Protein AF-A0AAP3BBX8-F1 (afdb_monomer_lite)

Radius of gyration: 14.55 Å; chains: 1; bounding box: 36×32×38 Å

Secondary structure (DSSP, 8-state):
--SHHHHHTGGGGHHHHHHHSTT---------SGGGHHHHHHHHHHS-SPEEE---BSHHHHHHHIIIIIHHHGGGEEE---TTHHHHHHTSBHHHHHHHHHHHTT-----GGGHHHHHHHHHHT-BB-GGGG--

pLDDT: mean 95.91, std 2.61, range [85.0, 98.44]

Organism: NCBI:txid165179

Sequence (135 aa):
MENAENFMQIRKQRWLFDAQFPGKQLLFLCRYPQENLENLRSWLLRIPNRYVHFGDFDLAGVHIYLSEFYAHLGNRSSVLVPSDIEERLAEGNAALYNQQYDRFRNMAVTDVCLHPLVNMIHHYRRGYEQEGYIR

Structure (mmCIF, N/CA/C/O backbone):
data_AF-A0AAP3BBX8-F1
#
_entry.id   AF-A0AAP3BBX8-F1
#
loop_
_atom_site.group_PDB
_atom_site.id
_atom_site.type_symbol
_atom_site.label_atom_id
_atom_site.label_alt_id
_atom_site.label_comp_id
_atom_site.label_asym_id
_atom_site.label_entity_id
_atom_site.label_seq_id
_atom_site.pdbx_PDB_ins_code
_atom_site.Cartn_x
_atom_site.Cartn_y
_atom_site.Cartn_z
_atom_site.occupancy
_atom_site.B_iso_or_equiv
_atom_site.auth_seq_id
_atom_site.auth_comp_id
_atom_site.auth_asym_id
_atom_site.auth_atom_id
_atom_site.pdbx_PDB_model_num
ATOM 1 N N . MET A 1 1 ? -0.749 4.221 6.281 1.00 91.12 1 MET A N 1
ATOM 2 C CA . MET A 1 1 ? 0.021 4.972 5.278 1.00 91.12 1 MET A CA 1
ATOM 3 C C . MET A 1 1 ? 1.467 4.551 5.394 1.00 91.12 1 MET A C 1
ATOM 5 O O . MET A 1 1 ? 2.018 4.646 6.491 1.00 91.12 1 MET A O 1
ATOM 9 N N . GLU A 1 2 ? 2.043 4.032 4.315 1.00 89.00 2 GLU A N 1
ATOM 10 C CA . GLU A 1 2 ? 3.417 3.525 4.313 1.00 89.00 2 GLU A CA 1
ATOM 11 C C . GLU A 1 2 ? 4.469 4.634 4.465 1.00 89.00 2 GLU A C 1
ATOM 13 O O . GLU A 1 2 ? 5.420 4.460 5.230 1.00 89.00 2 GLU A O 1
ATOM 18 N N . ASN A 1 3 ? 4.273 5.782 3.805 1.00 87.94 3 ASN A N 1
ATOM 19 C CA . ASN A 1 3 ? 5.215 6.898 3.822 1.00 87.94 3 ASN A CA 1
ATOM 20 C C . ASN A 1 3 ? 4.597 8.185 4.407 1.00 87.94 3 ASN A C 1
ATOM 22 O O . ASN A 1 3 ? 3.376 8.326 4.553 1.00 87.94 3 ASN A O 1
ATOM 26 N N . ALA A 1 4 ? 5.475 9.108 4.808 1.00 90.19 4 ALA A N 1
ATOM 27 C CA . ALA A 1 4 ? 5.097 10.348 5.478 1.00 90.19 4 ALA A CA 1
ATOM 28 C C . ALA A 1 4 ? 4.470 11.371 4.522 1.00 90.19 4 ALA A C 1
ATOM 30 O O . ALA A 1 4 ? 3.546 12.079 4.918 1.00 90.19 4 ALA A O 1
ATOM 31 N N . GLU A 1 5 ? 4.937 11.443 3.274 1.00 92.25 5 GLU A N 1
ATOM 32 C CA . GLU A 1 5 ? 4.427 12.389 2.278 1.00 92.25 5 GLU A CA 1
ATOM 33 C C . GLU A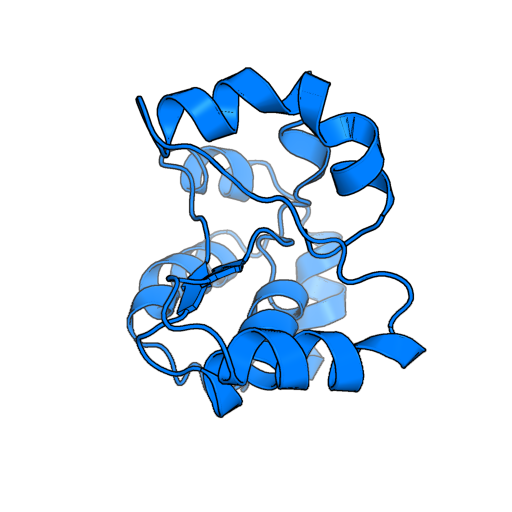 1 5 ? 2.936 12.164 2.017 1.00 92.25 5 GLU A C 1
ATOM 35 O O . GLU A 1 5 ? 2.125 13.084 2.165 1.00 92.25 5 GLU A O 1
ATOM 40 N N . ASN A 1 6 ? 2.547 10.915 1.765 1.00 93.19 6 ASN A N 1
ATOM 41 C CA . ASN A 1 6 ? 1.151 10.543 1.592 1.00 93.19 6 ASN A CA 1
ATOM 42 C C . ASN A 1 6 ? 0.298 10.861 2.820 1.00 93.19 6 ASN A C 1
ATOM 44 O O . ASN A 1 6 ? -0.830 11.341 2.687 1.00 93.19 6 ASN A O 1
ATOM 48 N N . PHE A 1 7 ? 0.831 10.622 4.021 1.00 94.44 7 PHE A N 1
ATOM 49 C CA . PHE A 1 7 ? 0.136 10.952 5.262 1.00 94.44 7 PHE A CA 1
ATOM 50 C C . PHE A 1 7 ? -0.095 12.465 5.398 1.00 94.44 7 PHE A C 1
ATOM 52 O O . PHE A 1 7 ? -1.196 12.896 5.744 1.00 94.44 7 PHE A O 1
ATOM 59 N N . MET A 1 8 ? 0.903 13.286 5.067 1.00 94.62 8 MET A N 1
ATOM 60 C CA . MET A 1 8 ? 0.783 14.747 5.100 1.00 94.62 8 MET A CA 1
ATOM 61 C C . MET A 1 8 ? -0.206 15.275 4.052 1.00 94.62 8 MET A C 1
ATOM 63 O O . MET A 1 8 ? -0.880 16.280 4.284 1.00 94.62 8 MET A O 1
ATOM 67 N N . GLN A 1 9 ? -0.342 14.579 2.922 1.00 96.00 9 GLN A N 1
ATOM 68 C CA . GLN A 1 9 ? -1.265 14.923 1.840 1.00 96.00 9 GLN A CA 1
ATOM 69 C C . GLN A 1 9 ? -2.608 14.169 1.924 1.00 96.00 9 GLN A C 1
ATOM 71 O O . GLN A 1 9 ? -3.367 14.173 0.958 1.00 96.00 9 GLN A O 1
ATOM 76 N N . ILE A 1 10 ? -2.972 13.561 3.063 1.00 94.19 10 ILE A N 1
ATOM 77 C CA . ILE A 1 10 ? -4.169 12.696 3.176 1.00 94.19 10 ILE A CA 1
ATOM 78 C C . ILE A 1 10 ? -5.464 13.369 2.690 1.00 94.19 10 ILE A C 1
ATOM 80 O O . ILE A 1 10 ? -6.326 12.738 2.083 1.00 94.19 10 ILE A O 1
ATOM 84 N N . ARG A 1 11 ? -5.593 14.687 2.898 1.00 95.31 11 ARG A N 1
ATOM 85 C CA . ARG A 1 11 ? -6.771 15.459 2.472 1.00 95.31 11 ARG A CA 1
ATOM 86 C C . ARG A 1 11 ? -6.909 15.536 0.951 1.00 95.31 11 ARG A C 1
ATOM 88 O O . ARG A 1 11 ? -8.032 15.510 0.459 1.00 95.31 11 ARG A O 1
ATOM 95 N N . LYS A 1 12 ? -5.791 15.572 0.222 1.00 97.06 12 LYS A N 1
ATOM 96 C CA . LYS A 1 12 ? -5.740 15.532 -1.250 1.00 97.06 12 LYS A CA 1
ATOM 97 C C . LYS A 1 12 ? -6.144 14.175 -1.826 1.00 97.06 12 LYS A C 1
ATOM 99 O O . LYS A 1 12 ? -6.475 14.051 -2.998 1.00 97.06 12 LYS A O 1
ATOM 104 N N . GLN A 1 13 ? -6.175 13.156 -0.976 1.00 95.56 13 GLN A N 1
ATOM 105 C CA . GLN A 1 13 ? -6.565 11.791 -1.317 1.00 95.56 13 GLN A CA 1
ATOM 106 C C . GLN A 1 13 ? -7.950 11.430 -0.775 1.00 95.56 13 GLN A C 1
ATOM 108 O O . GLN A 1 13 ? -8.377 10.283 -0.858 1.00 95.56 13 GLN A O 1
ATOM 113 N N . ARG A 1 14 ? -8.694 12.402 -0.228 1.00 94.88 14 ARG A N 1
ATOM 114 C CA . ARG A 1 14 ? -10.025 12.168 0.343 1.00 94.88 14 ARG A CA 1
ATOM 115 C C . ARG A 1 14 ? -10.964 11.462 -0.636 1.00 94.88 14 ARG A C 1
ATOM 117 O O . ARG A 1 14 ? -11.694 10.572 -0.225 1.00 94.88 14 ARG A O 1
ATOM 124 N N . TRP A 1 15 ? -10.914 11.835 -1.914 1.00 95.75 15 TRP A N 1
ATOM 125 C CA . TRP A 1 15 ? -11.728 11.227 -2.968 1.00 95.75 15 TRP A CA 1
ATOM 126 C C . TRP A 1 15 ? -11.543 9.702 -3.045 1.00 95.75 15 TRP A C 1
ATOM 128 O O . TRP A 1 15 ? -12.517 8.984 -3.255 1.00 95.75 15 TRP A O 1
ATOM 138 N N . LEU A 1 16 ? -10.316 9.211 -2.832 1.00 96.50 16 LEU A N 1
ATOM 139 C CA . LEU A 1 16 ? -9.998 7.789 -2.827 1.00 96.50 16 LEU A CA 1
ATOM 140 C C . LEU A 1 16 ? -10.635 7.117 -1.610 1.00 96.50 16 LEU A C 1
ATOM 142 O O . LEU A 1 16 ? -11.351 6.131 -1.746 1.00 96.50 16 LEU A O 1
ATOM 146 N N . PHE A 1 17 ? -10.409 7.665 -0.416 1.00 95.75 17 PHE A N 1
ATOM 147 C CA . PHE A 1 17 ? -10.911 7.060 0.818 1.00 95.75 17 PHE A CA 1
ATOM 148 C C . PHE A 1 17 ? -12.438 7.112 0.931 1.00 95.75 17 PHE A C 1
ATOM 150 O O . PHE A 1 17 ? -13.035 6.138 1.384 1.00 95.75 17 PHE A O 1
ATOM 157 N N . ASP A 1 18 ? -13.071 8.194 0.472 1.00 95.50 18 ASP A N 1
ATOM 158 C CA . ASP A 1 18 ? -14.531 8.325 0.437 1.00 95.50 18 ASP A CA 1
ATOM 159 C C . ASP A 1 18 ? -15.150 7.303 -0.539 1.00 95.50 18 ASP A C 1
ATOM 161 O O . ASP A 1 18 ? -16.199 6.730 -0.238 1.00 95.50 18 ASP A O 1
ATOM 165 N N . ALA A 1 19 ? -14.487 7.020 -1.670 1.00 95.75 19 ALA A N 1
ATOM 166 C CA . ALA A 1 19 ? -14.925 6.002 -2.627 1.00 95.75 19 ALA A CA 1
ATOM 167 C C . ALA A 1 19 ? -14.740 4.568 -2.098 1.00 95.75 19 ALA A C 1
ATOM 169 O O . ALA A 1 19 ? -15.610 3.722 -2.289 1.00 95.75 19 ALA A O 1
ATOM 170 N N . GLN A 1 20 ? -13.621 4.292 -1.425 1.00 95.50 20 GLN A N 1
ATOM 171 C CA . GLN A 1 20 ? -13.281 2.950 -0.934 1.00 95.50 20 GLN A CA 1
ATOM 172 C C . GLN A 1 20 ? -13.992 2.596 0.384 1.00 95.50 20 GLN A C 1
ATOM 174 O O . GLN A 1 20 ? -14.268 1.426 0.652 1.00 95.50 20 GLN A O 1
ATOM 179 N N . PHE A 1 21 ? -14.320 3.593 1.212 1.00 95.62 21 PHE A N 1
ATOM 180 C CA . PHE A 1 21 ? -14.923 3.404 2.535 1.00 95.62 21 PHE A CA 1
ATOM 181 C C . PHE A 1 21 ? -16.105 4.358 2.781 1.00 95.62 21 PHE A C 1
ATOM 183 O O . PHE A 1 21 ? -16.079 5.151 3.730 1.00 95.62 21 PHE A O 1
ATOM 190 N N . PRO A 1 22 ? -17.178 4.277 1.973 1.00 95.75 22 PRO A N 1
ATOM 191 C CA . PRO A 1 22 ? -18.291 5.213 2.062 1.00 95.75 22 PRO A CA 1
ATOM 192 C C . PRO A 1 22 ? -18.947 5.177 3.449 1.00 95.75 22 PRO A C 1
ATOM 194 O O . PRO A 1 22 ? -19.308 4.119 3.973 1.00 95.75 22 PRO A O 1
ATOM 197 N N . GLY A 1 23 ? -19.088 6.357 4.059 1.00 94.12 23 GLY A N 1
ATOM 198 C CA . GLY A 1 23 ? -19.731 6.531 5.365 1.00 94.12 23 GLY A CA 1
ATOM 199 C C . GLY A 1 23 ? -18.957 5.950 6.555 1.00 94.12 23 GLY A C 1
ATOM 200 O O . GLY A 1 23 ? -19.523 5.822 7.641 1.00 94.12 23 GLY A O 1
ATOM 201 N N . LYS A 1 24 ? -17.683 5.574 6.386 1.00 94.56 24 LYS A N 1
ATOM 202 C CA . LYS A 1 24 ? -16.844 5.071 7.481 1.00 94.56 24 LYS A CA 1
ATOM 203 C C . LYS A 1 24 ? -16.043 6.197 8.124 1.00 94.56 24 LYS A C 1
ATOM 205 O O . LYS A 1 24 ? -15.473 7.045 7.447 1.00 94.56 24 LYS A O 1
ATOM 210 N N . GLN A 1 25 ? -15.940 6.156 9.449 1.00 94.25 25 GLN A N 1
ATOM 211 C CA . GLN A 1 25 ? -14.974 6.970 10.176 1.00 94.25 25 GLN A CA 1
ATOM 212 C C . GLN A 1 25 ? -13.609 6.279 10.126 1.00 94.25 25 GLN A C 1
ATOM 214 O O . GLN A 1 25 ? -13.462 5.150 10.598 1.00 94.25 25 GLN A O 1
ATOM 219 N N . LEU A 1 26 ? -12.622 6.956 9.543 1.00 95.50 26 LEU A N 1
ATOM 220 C CA . LEU A 1 26 ? -11.274 6.429 9.361 1.00 95.50 26 LEU A CA 1
ATOM 221 C C . LEU A 1 26 ? -10.302 7.089 10.341 1.00 95.50 26 LEU A C 1
ATOM 223 O O . LEU A 1 26 ? -10.308 8.308 10.510 1.00 95.50 26 LEU A O 1
ATOM 227 N N . LEU A 1 27 ? -9.445 6.275 10.957 1.00 96.31 27 LEU A N 1
ATOM 228 C CA . LEU A 1 27 ? -8.281 6.737 11.704 1.00 96.31 27 LEU A CA 1
ATOM 229 C C . LEU A 1 27 ? -7.037 6.469 10.862 1.00 96.31 27 LEU A C 1
ATOM 231 O O . LEU A 1 27 ? -6.672 5.317 10.627 1.00 96.31 27 LEU A O 1
ATOM 235 N N . PHE A 1 28 ? -6.389 7.537 10.411 1.00 95.56 28 PHE A N 1
ATOM 236 C CA . PHE A 1 28 ? -5.165 7.432 9.632 1.00 95.56 28 PHE A CA 1
ATOM 237 C C . PHE A 1 28 ? -3.959 7.303 10.555 1.00 95.56 28 PHE A C 1
ATOM 239 O O . PHE A 1 28 ? -3.803 8.065 11.507 1.00 95.56 28 PHE A O 1
ATOM 246 N N . LEU A 1 29 ? -3.087 6.351 10.231 1.00 93.81 29 LEU A N 1
ATOM 247 C CA . LEU A 1 29 ? -1.844 6.089 10.948 1.00 93.81 29 LEU A CA 1
ATOM 248 C C . LEU A 1 29 ? -0.673 6.247 9.981 1.00 93.81 29 LEU A C 1
ATOM 250 O O . LEU A 1 29 ? -0.712 5.733 8.853 1.00 93.81 29 LEU A O 1
ATOM 254 N N . CYS A 1 30 ? 0.362 6.942 10.439 1.00 92.31 30 CYS A N 1
ATOM 255 C CA . CYS A 1 30 ? 1.629 7.053 9.736 1.00 92.31 30 CYS A CA 1
ATOM 256 C C . CYS A 1 30 ? 2.564 5.938 10.213 1.00 92.31 30 CYS A C 1
ATOM 258 O O . CYS A 1 30 ? 2.725 5.749 11.418 1.00 92.31 30 CYS A O 1
ATOM 260 N N . ARG A 1 31 ? 3.170 5.199 9.279 1.00 90.94 31 ARG A N 1
ATOM 261 C CA . ARG A 1 31 ? 4.229 4.227 9.591 1.00 90.94 31 ARG A CA 1
ATOM 262 C C . ARG A 1 31 ? 5.553 4.914 9.953 1.00 90.94 31 ARG A C 1
ATOM 264 O O . ARG A 1 31 ? 6.363 4.325 10.658 1.00 90.94 31 ARG A O 1
ATOM 271 N N . TYR A 1 32 ? 5.767 6.141 9.480 1.00 85.69 32 TYR A N 1
ATOM 272 C CA . TYR A 1 32 ? 6.958 6.932 9.779 1.00 85.69 32 TYR A CA 1
ATOM 273 C C . TYR A 1 32 ? 6.858 7.594 11.168 1.00 85.69 32 TYR A C 1
ATOM 275 O O . TYR A 1 32 ? 5.794 8.122 11.508 1.00 85.69 32 TYR A O 1
ATOM 283 N N . PRO A 1 33 ? 7.953 7.654 11.944 1.00 86.81 33 PRO A N 1
ATOM 284 C CA . PRO A 1 33 ? 9.284 7.118 11.641 1.00 86.81 33 PRO A CA 1
ATOM 285 C C . PRO A 1 33 ? 9.370 5.606 11.954 1.00 86.81 33 PRO A C 1
ATOM 287 O O . PRO A 1 33 ? 8.708 5.123 12.878 1.00 86.81 33 PRO A O 1
ATOM 290 N N . GLN A 1 34 ? 10.127 4.841 11.154 1.00 85.00 34 GLN A N 1
ATOM 291 C CA . GLN A 1 34 ? 10.119 3.366 11.193 1.00 85.00 34 GLN A CA 1
ATOM 292 C C . GLN A 1 34 ? 10.620 2.787 12.524 1.00 85.00 34 GLN A C 1
ATOM 294 O O . GLN A 1 34 ? 10.237 1.680 12.899 1.00 85.00 34 GLN A O 1
ATOM 299 N N . GLU A 1 35 ? 11.416 3.539 13.279 1.00 89.06 35 GLU A N 1
ATOM 300 C CA . GLU A 1 35 ? 11.908 3.180 14.612 1.00 89.06 35 GLU A CA 1
ATOM 301 C C . GLU A 1 35 ? 10.758 2.928 15.602 1.00 89.06 35 GLU A C 1
ATOM 303 O O . GLU A 1 35 ? 10.913 2.177 16.563 1.00 89.06 35 GLU A O 1
ATOM 308 N N . ASN A 1 36 ? 9.580 3.507 15.348 1.00 87.94 36 ASN A N 1
ATOM 309 C CA . ASN A 1 36 ? 8.385 3.338 16.172 1.00 87.94 36 ASN A CA 1
ATOM 310 C C . ASN A 1 36 ? 7.437 2.232 15.680 1.00 87.94 36 ASN A C 1
ATOM 312 O O . ASN A 1 36 ? 6.352 2.071 16.248 1.00 87.94 36 ASN A O 1
ATOM 316 N N . LEU A 1 37 ? 7.816 1.454 14.660 1.00 92.25 37 LEU A N 1
ATOM 317 C CA . LEU A 1 37 ? 6.968 0.405 14.085 1.00 92.25 37 LEU A CA 1
ATOM 318 C C . LEU A 1 37 ? 6.481 -0.602 15.138 1.00 92.25 37 LEU A C 1
ATOM 320 O O . LEU A 1 37 ? 5.313 -0.989 15.124 1.00 92.25 37 LEU A O 1
ATOM 324 N N . GLU A 1 38 ? 7.339 -0.985 16.084 1.00 93.62 38 GLU A N 1
ATOM 325 C CA . GLU A 1 38 ? 6.973 -1.935 17.140 1.00 93.62 38 GLU A CA 1
ATOM 326 C C . GLU A 1 38 ? 5.911 -1.364 18.092 1.00 93.62 38 GLU A C 1
ATOM 328 O O . GLU A 1 38 ? 4.969 -2.062 18.470 1.00 93.62 38 GLU A O 1
ATOM 333 N N . ASN A 1 39 ? 5.989 -0.067 18.411 1.00 94.31 39 ASN A N 1
ATOM 334 C CA . ASN A 1 39 ? 4.975 0.616 19.217 1.00 94.31 39 ASN A CA 1
ATOM 335 C C . ASN A 1 39 ? 3.630 0.673 18.480 1.00 94.31 39 ASN A C 1
ATOM 337 O O . ASN A 1 39 ? 2.585 0.377 19.066 1.00 94.31 39 ASN A O 1
ATOM 341 N N . LEU A 1 40 ? 3.654 1.003 17.183 1.00 95.00 40 LEU A N 1
ATOM 342 C CA . LEU A 1 40 ? 2.462 1.016 16.336 1.00 95.00 40 LEU A CA 1
ATOM 343 C C . LEU A 1 40 ? 1.821 -0.376 16.264 1.00 95.00 40 LEU A C 1
ATOM 345 O O . LEU A 1 40 ? 0.617 -0.516 16.479 1.00 95.00 40 LEU A O 1
ATOM 349 N N . ARG A 1 41 ? 2.620 -1.414 16.013 1.00 95.12 41 ARG A N 1
ATOM 350 C CA . ARG A 1 41 ? 2.166 -2.807 15.959 1.00 95.12 41 ARG A CA 1
ATOM 351 C C . ARG A 1 41 ? 1.585 -3.270 17.292 1.00 95.12 41 ARG A C 1
ATOM 353 O O . ARG A 1 41 ? 0.491 -3.831 17.316 1.00 95.12 41 ARG A O 1
ATOM 360 N N . SER A 1 42 ? 2.273 -2.984 18.395 1.00 95.81 42 SER A N 1
ATOM 361 C CA . SER A 1 42 ? 1.808 -3.286 19.750 1.00 95.81 42 SER A CA 1
ATOM 362 C C . SER A 1 42 ? 0.460 -2.634 20.049 1.00 95.81 42 SER A C 1
ATOM 364 O O . SER A 1 42 ? -0.423 -3.271 20.623 1.00 95.81 42 SER A O 1
ATOM 366 N N . TRP A 1 43 ? 0.264 -1.379 19.639 1.00 96.50 43 TRP A N 1
ATOM 367 C CA . TRP A 1 43 ? -1.023 -0.705 19.784 1.00 96.50 43 TRP A CA 1
ATOM 368 C C . TRP A 1 43 ? -2.101 -1.329 18.890 1.00 96.50 43 TRP A C 1
ATOM 370 O O . TRP A 1 43 ? -3.199 -1.614 19.370 1.00 96.50 43 TRP A O 1
ATOM 380 N N . LEU A 1 44 ? -1.779 -1.629 17.627 1.00 96.94 44 LEU A N 1
ATOM 381 C CA . LEU A 1 44 ? -2.704 -2.292 16.708 1.00 96.94 44 LEU A CA 1
ATOM 382 C C . LEU A 1 44 ? -3.176 -3.636 17.264 1.00 96.94 44 LEU A C 1
ATOM 384 O O . LEU A 1 44 ? -4.362 -3.932 17.147 1.00 96.94 44 LEU A O 1
ATOM 388 N N . LEU A 1 45 ? -2.297 -4.443 17.864 1.00 96.50 45 LEU A N 1
ATOM 389 C CA . LEU A 1 45 ? -2.638 -5.740 18.469 1.00 96.50 45 LEU A CA 1
ATOM 390 C C . LEU A 1 45 ? -3.590 -5.628 19.671 1.00 96.50 45 LEU A C 1
ATOM 392 O O . LEU A 1 45 ? -4.284 -6.591 19.983 1.00 96.50 45 LEU A O 1
ATOM 396 N N . ARG A 1 46 ? -3.648 -4.468 20.337 1.00 97.38 46 ARG A N 1
ATOM 397 C CA . ARG A 1 46 ? -4.514 -4.237 21.507 1.00 97.38 46 ARG A CA 1
ATOM 398 C C 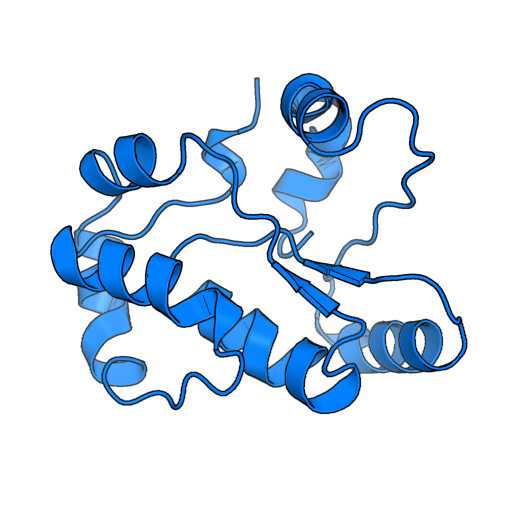. ARG A 1 46 ? -5.938 -3.824 21.146 1.00 97.38 46 ARG A C 1
ATOM 400 O O . ARG A 1 46 ? -6.813 -3.898 22.003 1.00 97.38 46 ARG A O 1
ATOM 407 N N . ILE A 1 47 ? -6.175 -3.371 19.916 1.00 96.50 47 ILE A N 1
ATOM 408 C CA . ILE A 1 47 ? -7.498 -2.927 19.465 1.00 96.50 47 ILE A CA 1
ATOM 409 C C . ILE A 1 47 ? -8.125 -3.949 18.505 1.00 96.50 47 ILE A C 1
ATOM 411 O O . ILE A 1 47 ? -7.408 -4.564 17.716 1.00 96.50 47 ILE A O 1
ATOM 415 N N . PRO A 1 48 ? -9.459 -4.115 18.501 1.00 96.12 48 PRO A N 1
ATOM 416 C CA . PRO A 1 48 ? -10.128 -5.082 17.629 1.00 96.12 48 PRO A CA 1
ATOM 417 C C . PRO A 1 48 ? -10.336 -4.567 16.196 1.00 96.12 48 PRO A C 1
ATOM 419 O O . PRO A 1 48 ? -10.741 -5.329 15.321 1.00 96.12 48 PRO A O 1
ATOM 422 N N . ASN A 1 49 ? -10.096 -3.276 15.941 1.00 96.44 49 ASN A N 1
ATOM 423 C CA . ASN A 1 49 ? -10.383 -2.630 14.662 1.00 96.44 49 ASN A CA 1
ATOM 424 C C . ASN A 1 49 ? -9.658 -3.315 13.497 1.00 96.44 49 ASN A C 1
ATOM 426 O O . ASN A 1 49 ? -8.517 -3.756 13.634 1.00 96.44 49 ASN A O 1
ATOM 430 N N . ARG A 1 50 ? -10.303 -3.357 12.327 1.00 96.25 50 ARG A N 1
ATOM 431 C CA . ARG A 1 50 ? -9.656 -3.797 11.088 1.00 96.25 50 ARG A CA 1
ATOM 432 C C . ARG A 1 50 ? -8.551 -2.811 10.707 1.00 96.25 50 ARG A C 1
ATOM 434 O O . ARG A 1 50 ? -8.784 -1.603 10.708 1.00 96.25 50 ARG A O 1
ATOM 441 N N . TYR A 1 51 ? -7.377 -3.330 10.366 1.00 97.69 51 TYR A N 1
ATOM 442 C CA . TYR A 1 51 ? -6.280 -2.535 9.826 1.00 97.69 51 TYR A CA 1
ATOM 443 C C . TYR A 1 51 ? -6.322 -2.581 8.299 1.00 97.69 51 TYR A C 1
ATOM 445 O O . TYR A 1 51 ? -6.457 -3.649 7.706 1.00 97.69 51 TYR A O 1
ATOM 453 N N . VAL A 1 52 ? -6.198 -1.424 7.657 1.00 97.38 52 VAL A N 1
ATOM 454 C CA . VAL A 1 52 ? -6.044 -1.341 6.205 1.00 97.38 52 VAL A CA 1
ATOM 455 C C . VAL A 1 52 ? -4.713 -0.671 5.911 1.00 97.38 52 VAL A C 1
ATOM 457 O O . VAL A 1 52 ? -4.472 0.466 6.322 1.00 97.38 52 VAL A O 1
ATOM 460 N N . HIS A 1 53 ? -3.842 -1.395 5.221 1.00 97.69 53 HIS A N 1
ATOM 461 C CA . HIS A 1 53 ? -2.564 -0.888 4.764 1.00 97.69 53 HIS A CA 1
ATOM 462 C C . HIS A 1 53 ? -2.747 -0.162 3.435 1.00 97.69 53 HIS A C 1
ATOM 464 O O . HIS A 1 53 ? -3.333 -0.708 2.509 1.00 97.69 53 HIS A O 1
ATOM 470 N N . PHE A 1 54 ? -2.237 1.057 3.342 1.00 97.31 54 PHE A N 1
ATOM 471 C CA . PHE A 1 54 ? -2.122 1.785 2.085 1.00 97.31 54 PHE A CA 1
ATOM 472 C C . PHE A 1 54 ? -0.651 2.155 1.940 1.00 97.31 54 PHE A C 1
ATOM 474 O O . PHE A 1 54 ? -0.099 2.800 2.847 1.00 97.31 54 PHE A O 1
ATOM 481 N N . GLY A 1 55 ? -0.056 1.605 0.888 1.00 96.31 55 GLY A N 1
ATOM 482 C CA . GLY A 1 55 ? 1.365 1.577 0.575 1.00 96.31 55 GLY A CA 1
ATOM 483 C C . GLY A 1 55 ? 1.556 1.427 -0.929 1.00 96.31 55 GLY A C 1
ATOM 484 O O . GLY A 1 55 ? 0.573 1.459 -1.677 1.00 96.31 55 GLY A O 1
ATOM 485 N N . ASP A 1 56 ? 2.801 1.266 -1.356 1.00 97.19 56 ASP A N 1
ATOM 486 C CA . ASP A 1 56 ? 3.126 1.199 -2.779 1.00 97.19 56 ASP A CA 1
ATOM 487 C C . ASP A 1 56 ? 2.641 -0.109 -3.414 1.00 97.19 56 ASP A C 1
ATOM 489 O O . ASP A 1 56 ? 2.644 -1.187 -2.811 1.00 97.19 56 ASP A O 1
ATOM 493 N N . PHE A 1 57 ? 2.219 -0.019 -4.673 1.00 97.94 57 PHE A N 1
ATOM 494 C CA . PHE A 1 57 ? 1.775 -1.155 -5.473 1.00 97.94 57 PHE A CA 1
ATOM 495 C C . PHE A 1 57 ? 2.953 -1.708 -6.271 1.00 97.94 57 PHE A C 1
ATOM 497 O O . PHE A 1 57 ? 2.988 -1.666 -7.501 1.00 97.94 57 PHE A O 1
ATOM 504 N N . ASP A 1 58 ? 3.953 -2.195 -5.551 1.00 98.06 58 ASP A N 1
ATOM 505 C CA . ASP A 1 58 ? 5.144 -2.833 -6.096 1.00 98.06 58 ASP A CA 1
ATOM 506 C C . ASP A 1 58 ? 5.566 -4.033 -5.225 1.00 98.06 58 ASP A C 1
ATOM 508 O O . ASP A 1 58 ? 4.865 -4.427 -4.288 1.00 98.06 58 ASP A O 1
ATOM 512 N N . LEU A 1 59 ? 6.691 -4.677 -5.547 1.00 98.25 59 LEU A N 1
ATOM 513 C CA . LEU A 1 59 ? 7.118 -5.863 -4.799 1.00 98.25 59 LEU A CA 1
ATOM 514 C C . LEU A 1 59 ? 7.607 -5.515 -3.383 1.00 98.25 59 LEU A C 1
ATOM 516 O O . LEU A 1 59 ? 7.465 -6.337 -2.473 1.00 98.25 59 LEU A O 1
ATOM 520 N N . ALA A 1 60 ? 8.169 -4.321 -3.184 1.00 97.56 60 ALA A N 1
ATOM 521 C CA . ALA A 1 60 ? 8.656 -3.864 -1.888 1.00 97.56 60 ALA A CA 1
ATOM 522 C C . ALA A 1 60 ? 7.504 -3.490 -0.940 1.00 97.56 60 ALA A C 1
ATOM 524 O O . ALA A 1 60 ? 7.509 -3.940 0.206 1.00 97.56 60 ALA A O 1
ATOM 525 N N . GLY A 1 61 ? 6.495 -2.759 -1.412 1.00 97.69 61 GLY A N 1
ATOM 526 C CA . GLY A 1 61 ? 5.290 -2.414 -0.657 1.00 97.69 61 GLY A CA 1
ATOM 527 C C . GLY A 1 61 ? 4.511 -3.662 -0.237 1.00 97.69 61 GLY A C 1
ATOM 528 O O . GLY A 1 61 ? 4.143 -3.818 0.932 1.00 97.69 61 GLY A O 1
ATOM 529 N N . VAL A 1 62 ? 4.376 -4.645 -1.141 1.00 98.19 62 VAL A N 1
ATOM 530 C CA . VAL A 1 62 ? 3.812 -5.964 -0.795 1.00 98.19 62 VAL A CA 1
ATOM 531 C C . VAL A 1 62 ? 4.639 -6.642 0.303 1.00 98.19 62 VAL A C 1
ATOM 533 O O . VAL A 1 62 ? 4.073 -7.155 1.271 1.00 98.19 62 VAL A O 1
ATOM 536 N N . HIS A 1 63 ? 5.971 -6.629 0.196 1.00 98.06 63 HIS A N 1
ATOM 537 C CA . HIS A 1 63 ? 6.843 -7.205 1.221 1.00 98.06 63 HIS A CA 1
ATOM 538 C C . HIS A 1 63 ? 6.695 -6.516 2.582 1.00 98.06 63 HIS A C 1
ATOM 540 O O . H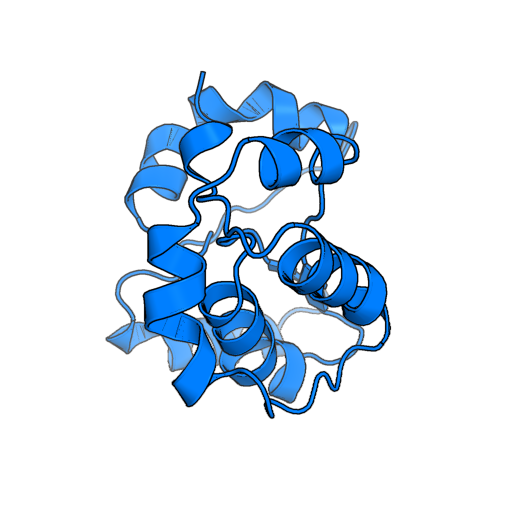IS A 1 63 ? 6.629 -7.198 3.609 1.00 98.06 63 HIS A O 1
ATOM 546 N N . ILE A 1 64 ? 6.623 -5.184 2.603 1.00 96.69 64 ILE A N 1
ATOM 547 C CA . ILE A 1 64 ? 6.444 -4.383 3.818 1.00 96.69 64 ILE A CA 1
ATOM 548 C C . ILE A 1 64 ? 5.136 -4.771 4.502 1.00 96.69 64 ILE A C 1
ATOM 550 O O . ILE A 1 64 ? 5.141 -5.117 5.683 1.00 96.69 64 ILE A O 1
ATOM 554 N N . TYR A 1 65 ? 4.024 -4.801 3.766 1.00 97.88 65 TYR A N 1
ATOM 555 C CA . TYR A 1 65 ? 2.745 -5.223 4.329 1.00 97.88 65 TYR A CA 1
ATOM 556 C C . TYR A 1 65 ? 2.810 -6.640 4.914 1.00 97.88 65 TYR A C 1
ATOM 558 O O . TYR A 1 65 ? 2.405 -6.857 6.062 1.00 97.88 65 TYR A O 1
ATOM 566 N N . LEU A 1 66 ? 3.330 -7.598 4.138 1.00 98.19 66 LEU A N 1
ATOM 567 C CA . LEU A 1 66 ? 3.365 -9.002 4.535 1.00 98.19 66 LEU A CA 1
ATOM 568 C C . LEU A 1 66 ? 4.214 -9.222 5.793 1.00 98.19 66 LEU A C 1
ATOM 570 O O . LEU A 1 66 ? 3.777 -9.902 6.723 1.00 98.19 66 LEU A O 1
ATOM 574 N N . SER A 1 67 ? 5.412 -8.640 5.824 1.00 96.75 67 SER A N 1
ATOM 575 C CA . SER A 1 67 ? 6.385 -8.850 6.899 1.00 96.75 67 SER A CA 1
ATOM 576 C C . SER A 1 67 ? 6.087 -8.033 8.155 1.00 96.75 67 SER A C 1
ATOM 578 O O . SER A 1 67 ? 6.272 -8.535 9.261 1.00 96.75 67 SER A O 1
ATOM 580 N N . GLU A 1 68 ? 5.604 -6.796 8.019 1.00 95.94 68 GLU A N 1
ATOM 581 C CA . GLU A 1 68 ? 5.478 -5.883 9.158 1.00 95.94 68 GLU A CA 1
ATOM 582 C C . GLU A 1 68 ? 4.089 -5.851 9.790 1.00 95.94 68 GLU A C 1
ATOM 584 O O . GLU A 1 68 ? 3.975 -5.491 10.969 1.00 95.94 68 GLU A O 1
ATOM 589 N N . PHE A 1 69 ? 3.049 -6.214 9.030 1.00 97.12 69 PHE A N 1
ATOM 590 C CA . PHE A 1 69 ? 1.656 -6.145 9.471 1.00 97.12 69 PHE A CA 1
ATOM 591 C C . PHE A 1 69 ? 0.951 -7.497 9.372 1.00 97.12 69 PHE A C 1
ATOM 593 O O . PHE A 1 69 ? 0.497 -8.003 10.399 1.00 97.12 69 PHE A O 1
ATOM 600 N N . TYR A 1 70 ? 0.881 -8.117 8.191 1.00 98.06 70 TYR A N 1
ATOM 601 C CA . TYR A 1 70 ? 0.116 -9.357 8.005 1.00 98.06 70 TYR A CA 1
ATOM 602 C C . TYR A 1 70 ? 0.648 -10.512 8.862 1.00 98.06 70 TYR A C 1
ATOM 604 O O . TYR A 1 70 ? -0.141 -11.210 9.495 1.00 98.06 70 TYR A O 1
ATOM 612 N N . ALA A 1 71 ? 1.972 -10.652 8.990 1.00 97.06 71 ALA A N 1
ATOM 613 C CA . ALA A 1 71 ? 2.599 -11.652 9.859 1.00 97.06 71 ALA A CA 1
ATOM 614 C C . ALA A 1 71 ? 2.148 -11.578 11.335 1.00 97.06 71 ALA A C 1
ATOM 616 O O . ALA A 1 71 ? 2.249 -12.567 12.058 1.00 97.06 71 ALA A O 1
ATOM 617 N N . HIS A 1 72 ? 1.635 -10.427 11.784 1.00 96.56 72 HIS A N 1
ATOM 618 C CA . HIS A 1 72 ? 1.192 -10.209 13.163 1.00 96.56 72 HIS A CA 1
ATOM 619 C C . HIS A 1 72 ? -0.326 -10.082 13.301 1.00 96.56 72 HIS A C 1
ATOM 621 O O . HIS A 1 72 ? -0.891 -10.501 14.307 1.00 96.56 72 HIS A O 1
ATOM 627 N N . LEU A 1 73 ? -0.991 -9.468 12.320 1.00 97.38 73 LEU A N 1
ATOM 628 C CA . LEU A 1 73 ? -2.421 -9.164 12.375 1.00 97.38 73 LEU A CA 1
ATOM 629 C C . LEU A 1 73 ? -3.283 -10.185 11.620 1.00 97.38 73 LEU A C 1
ATOM 631 O O . LEU A 1 73 ? -4.491 -10.248 11.865 1.00 97.38 73 LEU A O 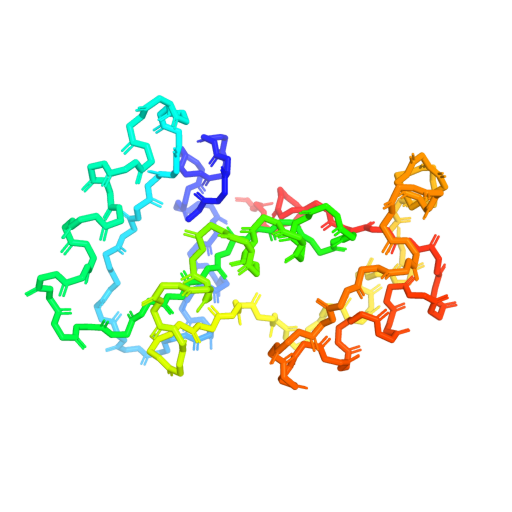1
ATOM 635 N N . GLY A 1 74 ? -2.681 -10.970 10.723 1.00 96.69 74 GLY A N 1
ATOM 636 C CA . GLY A 1 74 ? -3.349 -11.960 9.883 1.00 96.69 74 GLY A CA 1
ATOM 637 C C . GLY A 1 74 ? -4.571 -11.385 9.169 1.00 96.69 74 GLY A C 1
ATOM 638 O O . GLY A 1 74 ? -4.552 -10.273 8.644 1.00 96.69 74 GLY A O 1
ATOM 639 N N . ASN A 1 75 ? -5.687 -12.110 9.233 1.00 96.00 75 ASN A N 1
ATOM 640 C CA . ASN A 1 75 ? -6.939 -11.756 8.553 1.00 96.00 75 ASN A CA 1
ATOM 641 C C . ASN A 1 75 ? -7.605 -10.457 9.054 1.00 96.00 75 ASN A C 1
ATOM 643 O O . ASN A 1 75 ? -8.600 -10.014 8.480 1.00 96.00 75 ASN A O 1
ATOM 647 N N . ARG A 1 76 ? -7.100 -9.836 10.131 1.00 97.19 76 ARG A N 1
ATOM 648 C CA . ARG A 1 76 ? -7.567 -8.515 10.587 1.00 97.19 76 ARG A CA 1
ATOM 649 C C . ARG A 1 76 ? -6.933 -7.370 9.789 1.00 97.19 76 ARG A C 1
ATOM 651 O O . ARG A 1 76 ? -7.385 -6.229 9.904 1.00 97.19 76 ARG A O 1
ATOM 658 N N . SER A 1 77 ? -5.900 -7.651 9.000 1.00 97.94 77 SER A N 1
ATOM 659 C CA . SER A 1 77 ? -5.298 -6.694 8.078 1.00 97.94 77 SER A CA 1
ATOM 660 C C . SER A 1 77 ? -5.648 -6.994 6.623 1.00 97.94 77 SER A C 1
ATOM 662 O O . SER A 1 77 ? -5.892 -8.139 6.262 1.00 97.94 77 SER A O 1
ATOM 664 N N . SER A 1 78 ? -5.677 -5.953 5.796 1.00 97.88 78 SER A N 1
ATOM 665 C CA . SER A 1 78 ? -5.747 -6.060 4.335 1.00 97.88 78 SER A CA 1
ATOM 666 C C . SER A 1 78 ? -5.011 -4.891 3.686 1.00 97.88 78 SER A C 1
ATOM 668 O O . SER A 1 78 ? -4.901 -3.831 4.302 1.00 97.88 78 SER A O 1
ATOM 670 N N . VAL A 1 79 ? -4.568 -5.040 2.439 1.00 97.94 79 VAL A N 1
ATOM 671 C CA . VAL A 1 79 ? -4.090 -3.911 1.623 1.00 97.94 79 VAL A CA 1
ATOM 672 C C . VAL A 1 79 ? -5.281 -3.211 0.966 1.00 97.94 79 VAL A C 1
ATOM 674 O O . VAL A 1 79 ? -6.235 -3.861 0.538 1.00 97.94 79 VAL A O 1
ATOM 677 N N . LEU A 1 80 ? -5.245 -1.881 0.906 1.00 97.38 80 LEU A N 1
ATOM 678 C CA . LEU A 1 80 ? -6.151 -1.079 0.096 1.00 97.38 80 LEU A CA 1
ATOM 679 C C . LEU A 1 80 ? -5.728 -1.199 -1.365 1.00 97.38 80 LEU A C 1
ATOM 681 O O . LEU A 1 80 ? -4.712 -0.630 -1.748 1.00 97.38 80 LEU A O 1
ATOM 685 N N . VAL A 1 81 ? -6.512 -1.919 -2.162 1.00 96.94 81 VAL A N 1
ATOM 686 C CA . VAL A 1 81 ? -6.290 -2.091 -3.602 1.00 96.94 81 VAL A CA 1
ATOM 687 C C . VAL A 1 81 ? -7.439 -1.411 -4.352 1.00 96.94 81 VAL A C 1
ATOM 689 O O . VAL A 1 81 ? -8.530 -1.980 -4.412 1.00 96.94 81 VAL A O 1
ATOM 692 N N . PRO A 1 82 ? -7.244 -0.182 -4.864 1.00 96.44 82 PRO A N 1
ATOM 693 C CA . PRO A 1 82 ? -8.273 0.538 -5.610 1.00 96.44 82 PRO A CA 1
ATOM 694 C C . PRO A 1 82 ? -8.644 -0.188 -6.906 1.00 96.44 82 PRO A C 1
ATOM 696 O O . PRO A 1 82 ? -7.827 -0.898 -7.487 1.00 96.44 82 PRO A O 1
ATOM 699 N N . SER A 1 83 ? -9.877 -0.009 -7.382 1.00 94.88 83 SER A N 1
ATOM 700 C CA . SER A 1 83 ? -10.381 -0.713 -8.570 1.00 94.88 83 SER A CA 1
ATOM 701 C C . SER A 1 83 ? -9.667 -0.325 -9.868 1.00 94.88 83 SER A C 1
ATOM 703 O O . SER A 1 83 ? -9.664 -1.109 -10.807 1.00 94.88 83 SER A O 1
ATOM 705 N N . ASP A 1 84 ? -9.072 0.868 -9.921 1.00 96.81 84 ASP A N 1
ATOM 706 C CA . ASP A 1 84 ? -8.305 1.397 -11.054 1.00 96.81 84 ASP A CA 1
ATOM 707 C C . ASP A 1 84 ? -6.811 1.021 -10.997 1.00 96.81 84 ASP A C 1
ATOM 709 O O . ASP A 1 84 ? -6.013 1.526 -11.787 1.00 96.81 84 ASP A O 1
ATOM 713 N N . ILE A 1 85 ? -6.397 0.143 -10.071 1.00 97.75 85 ILE A N 1
ATOM 714 C CA . ILE A 1 85 ? -4.976 -0.178 -9.902 1.00 97.75 85 ILE A CA 1
ATOM 715 C C . ILE A 1 85 ? -4.361 -0.847 -11.133 1.00 97.75 85 ILE A C 1
ATOM 717 O O . ILE A 1 85 ? -3.187 -0.632 -11.419 1.00 97.75 85 ILE A O 1
ATOM 721 N N . GLU A 1 86 ? -5.130 -1.654 -11.862 1.00 98.06 86 GLU A N 1
ATOM 722 C CA . GLU A 1 86 ? -4.615 -2.366 -13.030 1.00 98.06 86 GLU A CA 1
ATOM 723 C C . GLU A 1 86 ? -4.205 -1.384 -14.133 1.00 98.06 86 GLU A C 1
ATOM 725 O O . GLU A 1 86 ? -3.087 -1.452 -14.643 1.00 98.06 86 GLU A O 1
ATOM 730 N N . GLU A 1 87 ? -5.079 -0.419 -14.431 1.00 98.00 87 GLU A N 1
ATOM 731 C CA . GLU A 1 87 ? -4.834 0.651 -15.404 1.00 98.00 87 GLU A CA 1
ATOM 732 C C . GLU A 1 87 ? -3.594 1.467 -15.015 1.00 98.00 87 GLU A C 1
ATOM 734 O O . GLU A 1 87 ? -2.726 1.743 -15.842 1.00 98.00 87 GLU A O 1
ATOM 739 N N . ARG A 1 88 ? -3.452 1.779 -13.723 1.00 97.69 88 ARG A N 1
ATOM 740 C CA . ARG A 1 88 ? -2.290 2.504 -13.192 1.00 97.69 88 ARG A CA 1
ATOM 741 C C . ARG A 1 88 ? -0.997 1.702 -13.266 1.00 97.69 88 ARG A C 1
ATOM 743 O O . ARG A 1 88 ? 0.048 2.262 -13.586 1.00 97.69 88 ARG A O 1
ATOM 750 N N . LEU A 1 89 ? -1.043 0.399 -12.991 1.00 97.94 89 LEU A N 1
ATOM 751 C CA . LEU A 1 89 ? 0.118 -0.483 -13.118 1.00 97.94 89 LEU A CA 1
ATOM 752 C C . LEU A 1 89 ? 0.565 -0.619 -14.574 1.00 97.94 89 LEU A C 1
ATOM 754 O O . LEU A 1 89 ? 1.772 -0.635 -14.828 1.00 97.94 89 LEU A O 1
ATOM 758 N N . ALA A 1 90 ? -0.370 -0.658 -15.528 1.00 97.44 90 ALA A N 1
ATOM 759 C CA . ALA A 1 90 ? -0.050 -0.682 -16.954 1.00 97.44 90 ALA A CA 1
ATOM 760 C C . ALA A 1 90 ? 0.798 0.535 -17.377 1.00 97.44 90 ALA A C 1
ATOM 762 O O . ALA A 1 90 ? 1.721 0.400 -18.187 1.00 97.44 90 ALA A O 1
ATOM 763 N N . GLU A 1 91 ? 0.556 1.695 -16.761 1.00 96.38 91 GLU A N 1
ATOM 764 C CA . GLU A 1 91 ? 1.315 2.939 -16.956 1.00 96.38 91 GLU A CA 1
ATOM 765 C C . GLU A 1 91 ? 2.440 3.159 -15.920 1.00 96.38 91 GLU A C 1
ATOM 767 O O . GLU A 1 91 ? 3.153 4.160 -15.977 1.00 96.38 91 GLU A O 1
ATOM 772 N N . GLY A 1 92 ? 2.643 2.216 -14.994 1.00 96.69 92 GLY A N 1
ATOM 773 C CA . GLY A 1 92 ? 3.553 2.346 -13.854 1.00 96.69 92 GLY A CA 1
ATOM 774 C C . GLY A 1 92 ? 5.047 2.354 -14.202 1.00 96.69 92 GLY A C 1
ATOM 775 O O . GLY A 1 92 ? 5.471 2.332 -15.358 1.00 96.69 92 GLY A O 1
ATOM 776 N N . ASN A 1 93 ? 5.897 2.339 -13.182 1.00 97.38 93 ASN A N 1
ATOM 777 C CA . ASN A 1 93 ? 7.344 2.453 -13.322 1.00 97.38 93 ASN A CA 1
ATOM 778 C C . ASN A 1 93 ? 8.016 1.080 -13.524 1.00 97.38 93 ASN A C 1
ATOM 780 O O . ASN A 1 93 ? 8.098 0.260 -12.606 1.00 97.38 93 ASN A O 1
ATOM 784 N N . ALA A 1 94 ? 8.547 0.836 -14.726 1.00 97.69 94 ALA A N 1
ATOM 785 C CA . ALA A 1 94 ? 9.267 -0.401 -15.044 1.00 97.69 94 ALA A CA 1
ATOM 786 C C . ALA A 1 94 ? 10.671 -0.463 -14.414 1.00 97.69 94 ALA A C 1
ATOM 788 O O . ALA A 1 94 ? 11.156 -1.544 -14.078 1.00 97.69 94 ALA A O 1
ATOM 789 N N . ALA A 1 95 ? 11.335 0.685 -14.229 1.00 97.62 95 ALA A N 1
ATOM 790 C CA . ALA A 1 95 ? 12.648 0.736 -13.587 1.00 97.62 95 ALA A CA 1
ATOM 791 C C . ALA A 1 95 ? 12.555 0.312 -12.114 1.00 97.62 95 ALA A C 1
ATOM 793 O O . ALA A 1 95 ? 13.397 -0.456 -11.649 1.00 97.62 95 ALA A O 1
ATOM 794 N N . LEU A 1 96 ? 11.484 0.732 -11.429 1.00 95.19 96 LEU A N 1
ATOM 795 C CA . LEU A 1 96 ? 11.178 0.340 -10.053 1.00 95.19 96 LEU A CA 1
ATOM 796 C C . LEU A 1 96 ? 11.047 -1.183 -9.917 1.00 95.19 96 LEU A C 1
ATOM 798 O O . LEU A 1 96 ? 11.721 -1.792 -9.087 1.00 95.19 96 LEU A O 1
ATOM 802 N N . TYR A 1 97 ? 10.261 -1.814 -10.796 1.00 97.94 97 TYR A N 1
ATOM 803 C CA . TYR A 1 97 ? 10.128 -3.272 -10.827 1.00 97.94 97 TYR A CA 1
ATOM 804 C C . TYR A 1 97 ? 11.479 -3.963 -11.041 1.00 97.94 97 TYR A C 1
ATOM 806 O O . TYR A 1 97 ? 11.835 -4.867 -10.289 1.00 97.94 97 TYR A O 1
ATOM 814 N N . ASN A 1 98 ? 12.255 -3.526 -12.037 1.00 97.69 98 ASN A N 1
ATOM 815 C CA . ASN A 1 98 ? 13.538 -4.150 -12.362 1.00 97.69 98 ASN A CA 1
ATOM 816 C C . ASN A 1 98 ? 14.538 -4.061 -11.201 1.00 97.69 98 ASN A C 1
ATOM 818 O O . ASN A 1 98 ? 15.224 -5.039 -10.915 1.00 97.69 98 ASN A O 1
ATOM 822 N N . GLN A 1 99 ? 14.588 -2.924 -10.501 1.00 97.69 99 GLN A N 1
ATOM 823 C CA . GLN A 1 99 ? 15.449 -2.737 -9.330 1.00 97.69 99 GLN A CA 1
ATOM 824 C C . GLN A 1 99 ? 15.063 -3.666 -8.167 1.00 97.69 99 GLN A C 1
ATOM 826 O O . GLN A 1 99 ? 15.918 -4.101 -7.397 1.00 97.69 99 GLN A O 1
ATOM 831 N N . GLN A 1 100 ? 13.772 -3.964 -8.029 1.00 97.06 100 GLN A N 1
ATOM 832 C CA . GLN A 1 100 ? 13.223 -4.788 -6.954 1.00 97.06 100 GLN A CA 1
ATOM 833 C C . GLN A 1 100 ? 13.201 -6.288 -7.283 1.00 97.06 100 GLN A C 1
ATOM 835 O O . GLN A 1 100 ? 13.164 -7.118 -6.370 1.00 97.06 100 GLN A O 1
ATOM 840 N N . TYR A 1 101 ? 13.223 -6.645 -8.569 1.00 97.00 101 TYR A N 1
ATOM 841 C CA . TYR A 1 101 ? 12.908 -7.988 -9.043 1.00 97.00 101 TYR A CA 1
ATOM 842 C C . TYR A 1 101 ? 13.785 -9.063 -8.407 1.00 97.00 101 TYR A C 1
ATOM 844 O O . TYR A 1 101 ? 13.256 -9.985 -7.795 1.00 97.00 101 TYR A O 1
ATOM 852 N N . ASP A 1 102 ? 15.111 -8.940 -8.477 1.00 96.44 102 ASP A N 1
ATOM 853 C CA . ASP A 1 102 ? 16.011 -9.983 -7.967 1.00 96.44 102 ASP A CA 1
ATOM 854 C C . ASP A 1 102 ? 15.852 -10.224 -6.464 1.00 96.44 102 ASP A C 1
ATOM 856 O O . ASP A 1 102 ? 15.991 -11.356 -5.996 1.00 96.44 102 ASP A O 1
ATOM 860 N N . ARG A 1 103 ? 15.490 -9.180 -5.712 1.00 97.31 103 ARG A N 1
ATOM 861 C CA . ARG A 1 103 ? 15.277 -9.266 -4.267 1.00 97.31 103 ARG A CA 1
ATOM 862 C C . ARG A 1 103 ? 13.957 -9.946 -3.907 1.00 97.31 103 ARG A C 1
ATOM 864 O O . ARG A 1 103 ? 13.918 -10.696 -2.934 1.00 97.31 103 ARG A O 1
ATOM 871 N N . PHE A 1 104 ? 12.885 -9.681 -4.654 1.00 97.44 104 PHE A N 1
ATOM 872 C CA . PHE A 1 104 ? 11.524 -10.043 -4.236 1.00 97.44 104 PHE A CA 1
ATOM 873 C C . PHE A 1 104 ? 10.807 -11.051 -5.142 1.00 97.44 104 PHE A C 1
ATOM 875 O O . PHE A 1 104 ? 9.766 -11.564 -4.747 1.00 97.44 104 PHE A O 1
ATOM 882 N N . ARG A 1 105 ? 11.362 -11.416 -6.305 1.00 93.50 105 ARG A N 1
ATOM 883 C CA . ARG A 1 105 ? 10.762 -12.372 -7.263 1.00 93.50 105 ARG A CA 1
ATOM 884 C C . ARG A 1 105 ? 10.352 -13.722 -6.671 1.00 93.50 105 ARG A C 1
ATOM 886 O O . ARG A 1 105 ? 9.468 -14.372 -7.210 1.00 93.50 105 ARG A O 1
ATOM 893 N N . ASN A 1 106 ? 11.013 -14.150 -5.596 1.00 93.38 106 ASN A N 1
ATOM 894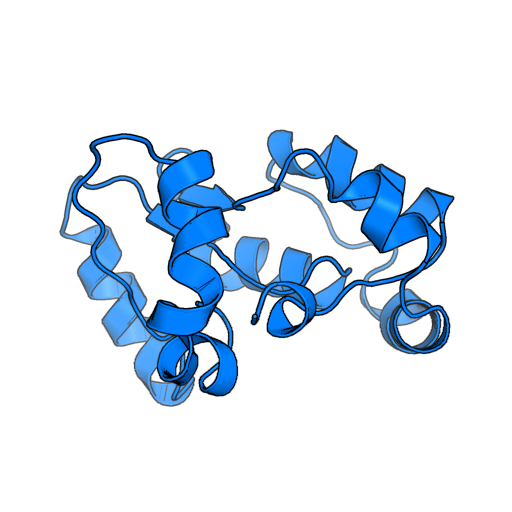 C CA . ASN A 1 106 ? 10.763 -15.429 -4.926 1.00 93.38 106 ASN A CA 1
ATOM 895 C C . ASN A 1 106 ? 10.138 -15.242 -3.531 1.00 93.38 106 ASN A C 1
ATOM 897 O O . ASN A 1 106 ? 10.147 -16.169 -2.723 1.00 93.38 106 ASN A O 1
ATOM 901 N N . MET A 1 107 ? 9.654 -14.038 -3.210 1.00 96.25 107 MET A N 1
ATOM 902 C CA . MET A 1 107 ? 8.989 -13.775 -1.939 1.00 96.25 107 MET A CA 1
ATOM 903 C C . MET A 1 107 ? 7.739 -14.651 -1.803 1.00 96.25 107 MET A C 1
ATOM 905 O O . MET A 1 107 ? 6.918 -14.736 -2.714 1.00 96.25 107 MET A O 1
ATOM 909 N N . ALA A 1 108 ? 7.560 -15.255 -0.629 1.00 95.88 108 ALA A N 1
ATOM 910 C CA . ALA A 1 108 ? 6.327 -15.956 -0.303 1.00 95.88 108 ALA A CA 1
ATOM 911 C C . ALA A 1 108 ? 5.181 -14.953 -0.091 1.00 95.88 108 ALA A C 1
ATOM 913 O O . ALA A 1 108 ? 5.226 -14.133 0.826 1.00 95.88 108 ALA A O 1
ATOM 914 N N . VAL A 1 109 ? 4.134 -15.048 -0.912 1.00 96.94 109 VAL A N 1
ATOM 915 C CA . VAL A 1 109 ? 2.907 -14.254 -0.760 1.00 96.94 109 VAL A CA 1
ATOM 916 C C . VAL A 1 109 ? 1.926 -15.035 0.114 1.00 96.94 109 VAL A C 1
ATOM 918 O O . VAL A 1 109 ? 1.150 -15.854 -0.380 1.00 96.94 109 VAL A O 1
ATOM 921 N N . THR A 1 110 ? 2.029 -14.832 1.430 1.00 96.25 110 THR A N 1
ATOM 922 C CA . THR A 1 110 ? 1.278 -15.582 2.456 1.00 96.25 110 THR A CA 1
ATOM 923 C C . THR A 1 110 ? -0.176 -15.129 2.614 1.00 96.25 110 THR A C 1
ATOM 925 O O . THR A 1 110 ? -0.998 -15.890 3.124 1.00 96.25 110 THR A O 1
ATOM 928 N N . ASP A 1 111 ? -0.509 -13.916 2.167 1.00 96.88 111 ASP A N 1
ATOM 929 C CA . ASP A 1 111 ? -1.886 -13.435 2.029 1.00 96.88 111 ASP A CA 1
ATOM 930 C C . ASP A 1 111 ? -2.392 -13.741 0.614 1.00 96.88 111 ASP A C 1
ATOM 932 O O . ASP A 1 111 ? -1.994 -13.094 -0.357 1.00 96.88 111 ASP A O 1
ATOM 936 N N . VAL A 1 112 ? -3.283 -14.728 0.487 1.00 95.19 112 VAL A N 1
ATOM 937 C CA . VAL A 1 112 ? -3.857 -15.136 -0.809 1.00 95.19 112 VAL A CA 1
ATOM 938 C C . VAL A 1 112 ? -4.629 -14.005 -1.494 1.00 95.19 112 VAL A C 1
ATOM 940 O O . VAL A 1 112 ? -4.726 -13.987 -2.720 1.00 95.19 112 VAL A O 1
ATOM 943 N N . CYS A 1 113 ? -5.127 -13.022 -0.734 1.00 95.81 113 CYS A N 1
ATOM 944 C CA . CYS A 1 113 ? -5.819 -11.862 -1.295 1.00 95.81 113 CYS A CA 1
ATOM 945 C C . CYS A 1 113 ? -4.883 -10.962 -2.115 1.00 95.81 113 CYS A C 1
ATOM 947 O O . CYS A 1 113 ? -5.363 -10.157 -2.909 1.00 95.81 113 CYS A O 1
ATOM 949 N N . LEU A 1 114 ? -3.561 -11.094 -1.949 1.00 97.38 114 LEU A N 1
ATOM 950 C CA . LEU A 1 114 ? -2.565 -10.325 -2.697 1.00 97.38 114 LEU A CA 1
ATOM 951 C C . LEU A 1 114 ? -2.083 -10.999 -3.976 1.00 97.38 114 LEU A C 1
ATOM 953 O O . LEU A 1 114 ? -1.408 -10.343 -4.768 1.00 97.38 114 LEU A O 1
ATOM 957 N N . HIS A 1 115 ? -2.446 -12.260 -4.233 1.00 97.56 115 HIS A N 1
ATOM 958 C CA . HIS A 1 115 ? -2.078 -12.925 -5.489 1.00 97.56 115 HIS A CA 1
ATOM 959 C C . HIS A 1 115 ? -2.521 -12.139 -6.732 1.00 97.56 115 HIS A C 1
ATOM 961 O O . HIS A 1 115 ? -1.685 -11.977 -7.617 1.00 97.56 115 HIS A O 1
ATOM 967 N N . PRO A 1 116 ? -3.746 -11.575 -6.819 1.00 97.88 116 PRO A N 1
ATOM 968 C CA . PRO A 1 116 ? -4.133 -10.756 -7.968 1.00 97.88 116 PRO A CA 1
ATOM 969 C C . PRO A 1 116 ? -3.220 -9.542 -8.174 1.00 97.88 116 PRO A C 1
ATOM 971 O O . PRO A 1 116 ? -2.764 -9.308 -9.289 1.00 97.88 116 PRO A O 1
ATOM 974 N N . LEU A 1 117 ? -2.892 -8.811 -7.101 1.00 98.25 117 LEU A N 1
ATOM 975 C CA . LEU A 1 117 ? -2.011 -7.643 -7.175 1.00 98.25 117 LEU A CA 1
ATOM 976 C C . LEU A 1 117 ? -0.601 -8.026 -7.637 1.00 98.25 117 LEU A C 1
ATOM 978 O O . LEU A 1 117 ? -0.068 -7.424 -8.565 1.00 98.25 117 LEU A O 1
ATOM 982 N N . VAL A 1 118 ? -0.015 -9.058 -7.029 1.00 98.12 118 VAL A N 1
ATOM 983 C CA . VAL A 1 118 ? 1.329 -9.539 -7.381 1.00 98.12 118 VAL A CA 1
ATOM 984 C C . VAL A 1 118 ? 1.370 -10.055 -8.821 1.00 98.12 118 VAL A C 1
ATOM 986 O O . VAL A 1 118 ? 2.320 -9.775 -9.553 1.00 98.12 118 VAL A O 1
ATOM 989 N N . ASN A 1 119 ? 0.316 -10.741 -9.269 1.00 98.06 119 ASN A N 1
ATOM 990 C CA . ASN A 1 119 ? 0.193 -11.185 -10.653 1.00 98.06 119 ASN A CA 1
ATOM 991 C C . ASN A 1 119 ? 0.144 -10.001 -11.627 1.00 98.06 119 ASN A C 1
ATOM 993 O O . ASN A 1 119 ? 0.829 -10.052 -12.644 1.00 98.06 119 ASN A O 1
ATOM 997 N N . MET A 1 120 ? -0.596 -8.929 -11.316 1.00 98.38 120 MET A N 1
ATOM 998 C CA . MET A 1 120 ? -0.609 -7.709 -12.137 1.00 98.38 120 MET A CA 1
ATOM 999 C C . MET A 1 120 ? 0.775 -7.048 -12.189 1.00 98.38 120 MET A C 1
ATOM 1001 O O . MET A 1 120 ? 1.256 -6.726 -13.275 1.00 98.38 120 MET A O 1
ATOM 1005 N N . ILE A 1 121 ? 1.463 -6.923 -11.049 1.00 98.38 121 ILE A N 1
ATOM 1006 C CA . ILE A 1 121 ? 2.829 -6.374 -10.981 1.00 98.38 121 ILE A CA 1
ATOM 1007 C C . ILE A 1 121 ? 3.787 -7.175 -11.877 1.00 98.38 121 ILE A C 1
ATOM 1009 O O . ILE A 1 121 ? 4.552 -6.589 -12.642 1.00 98.38 121 ILE A O 1
ATOM 1013 N N . HIS A 1 122 ? 3.732 -8.511 -11.844 1.00 98.00 122 HIS A N 1
ATOM 1014 C CA . HIS A 1 122 ? 4.556 -9.362 -12.710 1.00 98.00 122 HIS A CA 1
ATOM 1015 C C . HIS A 1 122 ? 4.124 -9.352 -14.179 1.00 98.00 122 HIS A C 1
ATOM 1017 O O . HIS A 1 122 ? 4.981 -9.459 -15.059 1.00 98.00 122 HIS A O 1
ATOM 1023 N N . HIS A 1 123 ? 2.823 -9.233 -14.448 1.00 98.12 123 HIS A N 1
ATOM 1024 C CA . HIS A 1 123 ? 2.274 -9.161 -15.798 1.00 98.12 123 HIS A CA 1
ATOM 1025 C C . HIS A 1 123 ? 2.762 -7.900 -16.516 1.00 98.12 123 HIS A C 1
ATOM 1027 O O . HIS A 1 123 ? 3.372 -7.997 -17.581 1.00 98.12 123 HIS A O 1
ATOM 1033 N N . TYR A 1 124 ? 2.575 -6.732 -15.896 1.00 98.31 124 TYR A N 1
ATOM 1034 C CA . TYR A 1 124 ? 3.001 -5.449 -16.459 1.00 98.31 124 TYR A CA 1
ATOM 1035 C C . TYR A 1 124 ? 4.492 -5.160 -16.245 1.00 98.31 124 TYR A C 1
ATOM 1037 O O . TYR A 1 124 ? 5.054 -4.315 -16.944 1.00 98.31 124 TYR A O 1
ATOM 1045 N N . ARG A 1 125 ? 5.147 -5.870 -15.312 1.00 98.25 125 ARG A N 1
ATOM 1046 C CA . ARG A 1 125 ? 6.543 -5.652 -14.882 1.00 98.25 125 ARG A CA 1
ATOM 1047 C C . ARG A 1 125 ? 6.796 -4.205 -14.466 1.00 98.25 125 ARG A C 1
ATOM 1049 O O . ARG A 1 125 ? 7.781 -3.587 -14.872 1.00 98.25 125 ARG A O 1
ATOM 1056 N N . ARG A 1 126 ? 5.866 -3.654 -13.690 1.00 98.44 126 ARG A N 1
ATOM 1057 C CA . ARG A 1 126 ? 5.830 -2.254 -13.258 1.00 98.44 126 ARG A CA 1
ATOM 1058 C C . ARG A 1 126 ? 5.359 -2.180 -11.812 1.00 98.44 126 ARG A C 1
ATOM 1060 O O . ARG A 1 126 ? 4.568 -3.015 -11.384 1.00 98.44 126 ARG A O 1
ATOM 1067 N N . GLY A 1 127 ? 5.862 -1.190 -11.083 1.00 97.88 127 GLY A N 1
ATOM 1068 C CA . GLY A 1 127 ? 5.329 -0.784 -9.783 1.00 97.88 127 GLY A CA 1
ATOM 1069 C C . GLY A 1 127 ? 4.601 0.553 -9.890 1.00 97.88 127 GLY A C 1
ATOM 1070 O O . GLY A 1 127 ? 4.844 1.309 -10.833 1.00 97.88 127 GLY A O 1
ATOM 1071 N N . TYR A 1 128 ? 3.722 0.856 -8.940 1.00 98.12 128 TYR A N 1
ATOM 1072 C CA . TYR A 1 128 ? 3.025 2.140 -8.884 1.00 98.12 128 TYR A CA 1
ATOM 1073 C C . TYR A 1 128 ? 3.053 2.717 -7.466 1.00 98.12 128 TYR A C 1
ATOM 1075 O O . TYR A 1 128 ? 2.575 2.082 -6.528 1.00 98.12 128 TYR A O 1
ATOM 1083 N N . GLU A 1 129 ? 3.605 3.919 -7.320 1.00 96.88 129 GLU A N 1
ATOM 1084 C CA . GLU A 1 129 ? 3.744 4.612 -6.033 1.00 96.88 129 GLU A CA 1
ATOM 1085 C C . GLU A 1 129 ? 2.400 5.207 -5.583 1.00 96.88 129 GLU A C 1
ATOM 1087 O O . GLU A 1 129 ? 1.631 5.749 -6.389 1.00 96.88 129 GLU A O 1
ATOM 1092 N N . GLN A 1 130 ? 2.088 5.119 -4.289 1.00 95.00 130 GLN A N 1
ATOM 1093 C CA . GLN A 1 130 ? 0.798 5.576 -3.751 1.00 95.00 130 GLN A CA 1
ATOM 1094 C C . GLN A 1 130 ? 0.582 7.098 -3.901 1.00 95.00 130 GLN A C 1
ATOM 1096 O O . GLN A 1 130 ? -0.560 7.553 -3.987 1.00 95.00 130 GLN A O 1
ATOM 1101 N N . GLU A 1 131 ? 1.655 7.888 -4.030 1.00 96.12 131 GLU A N 1
ATOM 1102 C CA . GLU A 1 131 ? 1.654 9.322 -4.362 1.00 96.12 131 GLU A CA 1
ATOM 1103 C C . GLU A 1 131 ? 0.798 9.642 -5.590 1.00 96.12 131 GLU A C 1
ATOM 1105 O O . GLU A 1 131 ? 0.190 10.710 -5.659 1.00 96.12 131 GLU A O 1
ATOM 1110 N N . GLY A 1 132 ? 0.682 8.708 -6.537 1.00 95.75 132 GLY A N 1
ATOM 1111 C CA . GLY A 1 132 ? -0.134 8.880 -7.732 1.00 95.75 132 GLY A CA 1
ATOM 1112 C C . GLY A 1 132 ? -1.644 9.021 -7.471 1.00 95.75 132 GLY A C 1
ATOM 1113 O O . GLY A 1 132 ? -2.401 9.246 -8.417 1.00 95.75 132 GLY A O 1
ATOM 1114 N N . TYR A 1 133 ? -2.106 8.886 -6.222 1.00 96.25 133 TYR A N 1
ATOM 1115 C CA . TYR A 1 133 ? -3.489 9.155 -5.807 1.00 96.25 133 TYR A CA 1
ATOM 1116 C C . TYR A 1 133 ? -3.702 10.557 -5.199 1.00 96.25 133 TYR A C 1
ATOM 1118 O O . TYR A 1 133 ? -4.844 10.944 -4.917 1.00 96.25 133 TYR A O 1
ATOM 1126 N N . ILE A 1 134 ? -2.640 11.348 -5.026 1.00 96.25 134 ILE A N 1
ATOM 1127 C CA . ILE A 1 134 ? -2.701 12.734 -4.543 1.00 96.25 134 ILE A CA 1
ATOM 11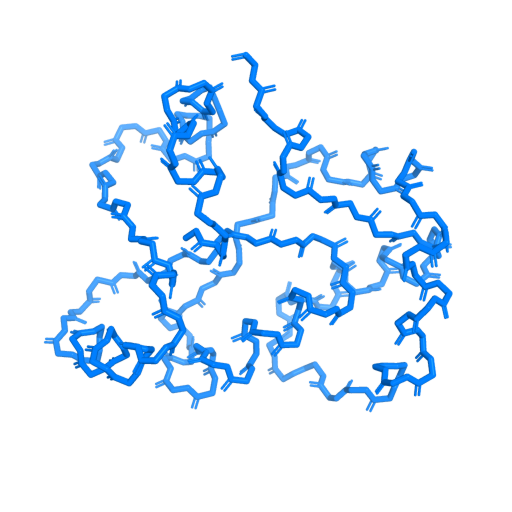28 C C . ILE A 1 134 ? -3.277 13.641 -5.645 1.00 96.25 134 ILE A C 1
ATOM 1130 O O . ILE A 1 134 ? -2.768 13.659 -6.763 1.00 96.25 134 ILE A O 1
ATOM 1134 N N . ARG A 1 135 ? -4.335 14.405 -5.325 1.00 94.06 135 ARG A N 1
ATOM 1135 C CA . ARG A 1 135 ? -4.957 15.411 -6.209 1.00 94.06 135 ARG A CA 1
ATOM 1136 C C . ARG A 1 135 ? -4.891 16.823 -5.635 1.00 94.06 135 ARG A C 1
ATOM 1138 O O . ARG A 1 135 ? -5.183 16.994 -4.430 1.00 94.06 135 ARG A O 1
#

Foldseek 3Di:
DAADVCVVLVVLLVVVCCVQPPPDDDDDDYCPPVVCLVVVLVVVLVDQAQAEDEWKLAQVRLVCCVPSPCVRCPPSYDYDDDPCVLVQQLVAALVRLVVCCVVRVPPDNPPPVCPVSVVSCVVSSHIGGSCVSGD

InterPro domains:
  IPR055705 Domain of unknown function DUF7281 [PF23947] (22-131)